Protein AF-A0A437CUP5-F1 (afdb_monomer_lite)

pLDDT: mean 94.71, std 4.57, range [59.94, 98.62]

Radius of gyration: 18.78 Å; chains: 1; bounding box: 40×33×49 Å

Foldseek 3Di:
DLQVLLVVLQVAALVVSLVVCCVPDVDSVVSNVSSCQFQPPDPHRRDHDGPCVVVVVVLLLLLCLLCVVPQPVLQPQQVPPDRSVCSVVCSVVGDNPPRDGDPLPVDVVNVVVVSVVVCVVVVHDSVNSVVRD

Structure (mmCIF, N/CA/C/O backbone):
data_AF-A0A437CUP5-F1
#
_entry.id   AF-A0A437CUP5-F1
#
loop_
_atom_site.group_PDB
_atom_site.id
_atom_site.type_symbol
_atom_site.label_atom_id
_atom_site.label_alt_id
_atom_site.label_comp_id
_atom_site.label_asym_id
_atom_site.label_entity_id
_atom_site.label_seq_id
_atom_site.pdbx_PDB_ins_code
_atom_site.Cartn_x
_atom_site.Cartn_y
_atom_site.Cartn_z
_atom_site.occupancy
_atom_site.B_iso_or_equiv
_atom_site.auth_seq_id
_atom_site.auth_comp_id
_atom_site.auth_asym_id
_atom_site.auth_atom_id
_atom_site.pdbx_PDB_model_num
ATOM 1 N N . MET A 1 1 ? 6.326 6.613 -2.983 1.00 91.00 1 MET A N 1
ATOM 2 C CA . MET A 1 1 ? 7.009 6.083 -4.189 1.00 91.00 1 MET A CA 1
ATOM 3 C C . MET A 1 1 ? 6.567 4.684 -4.616 1.00 91.00 1 MET A C 1
ATOM 5 O O . MET A 1 1 ? 6.396 4.484 -5.814 1.00 91.00 1 MET A O 1
ATOM 9 N N . LEU A 1 2 ? 6.359 3.721 -3.707 1.00 95.12 2 LEU A N 1
ATOM 10 C CA . LEU A 1 2 ? 6.013 2.338 -4.092 1.00 95.12 2 LEU A CA 1
ATOM 11 C C . LEU A 1 2 ? 4.669 2.215 -4.836 1.00 95.12 2 LEU A C 1
ATOM 13 O O . LEU A 1 2 ? 4.623 1.584 -5.887 1.00 95.12 2 LEU A O 1
ATOM 17 N N . TYR A 1 3 ? 3.612 2.890 -4.363 1.00 95.69 3 TYR A N 1
ATOM 18 C CA . TYR A 1 3 ? 2.301 2.886 -5.033 1.00 95.69 3 TYR A CA 1
ATOM 19 C C . TYR A 1 3 ? 2.390 3.404 -6.474 1.00 95.69 3 TYR A C 1
ATOM 21 O O . TYR A 1 3 ? 2.001 2.707 -7.411 1.00 95.69 3 TYR A O 1
ATOM 29 N N . TYR A 1 4 ? 3.006 4.576 -6.660 1.00 96.44 4 TYR A N 1
ATOM 30 C CA . TYR A 1 4 ? 3.275 5.152 -7.981 1.00 96.44 4 TYR A CA 1
ATOM 31 C C . TYR A 1 4 ? 4.066 4.193 -8.881 1.00 96.44 4 TYR A C 1
ATOM 33 O O . TYR A 1 4 ? 3.702 3.983 -10.034 1.00 96.44 4 TYR A O 1
ATOM 41 N N . THR A 1 5 ? 5.120 3.570 -8.345 1.00 97.75 5 THR A N 1
ATOM 42 C CA . THR A 1 5 ? 5.975 2.654 -9.112 1.00 97.75 5 THR A CA 1
ATOM 43 C C . THR A 1 5 ? 5.181 1.473 -9.659 1.00 97.75 5 THR A C 1
ATOM 45 O O . THR A 1 5 ? 5.299 1.152 -10.837 1.00 97.75 5 THR A O 1
ATOM 48 N N . VAL A 1 6 ? 4.357 0.836 -8.823 1.00 97.38 6 VAL A N 1
ATOM 49 C CA . VAL A 1 6 ? 3.529 -0.304 -9.242 1.00 97.38 6 VAL A CA 1
ATOM 50 C C . VAL A 1 6 ? 2.494 0.119 -10.283 1.00 97.38 6 VAL A C 1
ATOM 52 O O . VAL A 1 6 ? 2.320 -0.580 -11.281 1.00 97.38 6 VAL A O 1
ATOM 55 N N . TYR A 1 7 ? 1.868 1.286 -10.105 1.00 97.38 7 TYR A N 1
ATOM 56 C CA . TYR A 1 7 ? 0.942 1.831 -11.096 1.00 97.38 7 TYR A CA 1
ATOM 57 C C . TYR A 1 7 ? 1.635 2.045 -12.449 1.00 97.38 7 TYR A C 1
ATOM 59 O O . TYR A 1 7 ? 1.174 1.527 -13.464 1.00 97.38 7 TYR A O 1
ATOM 67 N N . GLN A 1 8 ? 2.789 2.716 -12.486 1.00 97.94 8 GLN A N 1
ATOM 68 C CA . GLN A 1 8 ? 3.508 2.928 -13.746 1.00 97.94 8 GLN A CA 1
ATOM 69 C C . GLN A 1 8 ? 4.044 1.630 -14.353 1.00 97.94 8 GLN A C 1
ATOM 71 O O . GLN A 1 8 ? 4.007 1.459 -15.570 1.00 97.94 8 GLN A O 1
ATOM 76 N N . ALA A 1 9 ? 4.479 0.672 -13.530 1.00 97.94 9 ALA A N 1
ATOM 77 C CA . ALA A 1 9 ? 4.908 -0.640 -14.005 1.00 97.94 9 ALA A CA 1
ATOM 78 C C . ALA A 1 9 ? 3.809 -1.341 -14.821 1.00 97.94 9 ALA A C 1
ATOM 80 O O . ALA A 1 9 ? 4.113 -1.970 -15.837 1.00 97.94 9 ALA A O 1
ATOM 81 N N . SER A 1 10 ? 2.536 -1.186 -14.434 1.00 97.38 10 SER A N 1
ATOM 82 C CA . SER A 1 10 ? 1.405 -1.765 -15.175 1.00 97.38 10 SER A CA 1
ATOM 83 C C . SER A 1 10 ? 1.232 -1.200 -16.592 1.00 97.38 10 SER A C 1
ATOM 85 O O . SER A 1 10 ? 0.642 -1.870 -17.431 1.00 97.38 10 SER A O 1
ATOM 87 N N . HIS A 1 11 ? 1.843 -0.050 -16.896 1.00 97.94 11 HIS A N 1
ATOM 88 C CA . HIS A 1 11 ? 1.745 0.642 -18.187 1.00 97.94 11 HIS A CA 1
ATOM 89 C C . HIS A 1 11 ? 3.072 0.689 -18.968 1.00 97.94 11 HIS A C 1
ATOM 91 O O . HIS A 1 11 ? 3.113 1.174 -20.098 1.00 97.94 11 HIS A O 1
ATOM 97 N N . MET A 1 12 ? 4.183 0.220 -18.389 1.00 98.19 12 MET A N 1
ATOM 98 C CA . MET A 1 12 ? 5.527 0.432 -18.940 1.00 98.19 12 MET A CA 1
ATOM 99 C C . MET A 1 12 ? 6.387 -0.828 -18.886 1.00 98.19 12 MET A C 1
ATOM 101 O O . MET A 1 12 ? 6.286 -1.612 -17.953 1.00 98.19 12 MET A O 1
ATOM 105 N N . SER A 1 13 ? 7.318 -0.980 -19.829 1.00 98.50 13 SER A N 1
ATOM 106 C CA . SER A 1 13 ? 8.435 -1.936 -19.722 1.00 98.50 13 SER A CA 1
ATOM 107 C C . SER A 1 13 ? 9.336 -1.622 -18.516 1.00 98.50 13 SER A C 1
ATOM 109 O O . SER A 1 13 ? 9.403 -0.461 -18.104 1.00 98.50 13 SER A O 1
ATOM 111 N N . PHE A 1 14 ? 10.141 -2.580 -18.056 1.00 98.50 14 PHE A N 1
ATOM 112 C CA . PHE A 1 14 ? 11.150 -2.375 -17.007 1.00 98.50 14 PHE A CA 1
ATOM 113 C C . PHE A 1 14 ? 12.097 -1.202 -17.303 1.00 98.50 14 PHE A C 1
ATOM 115 O O . PHE A 1 14 ? 12.282 -0.330 -16.459 1.00 98.50 14 PHE A O 1
ATOM 122 N N . VAL A 1 15 ? 12.665 -1.129 -18.513 1.00 98.25 15 VAL A N 1
ATOM 123 C CA . VAL A 1 15 ? 13.630 -0.073 -18.882 1.00 98.25 15 VAL A CA 1
ATOM 124 C C . VAL A 1 15 ? 12.976 1.309 -18.871 1.00 98.25 15 VAL A C 1
ATOM 126 O O . VAL A 1 15 ? 13.553 2.265 -18.349 1.00 98.25 15 VAL A O 1
ATOM 129 N N . LYS A 1 16 ? 11.761 1.424 -19.425 1.00 98.62 16 LYS A N 1
ATOM 130 C CA . LYS A 1 16 ? 10.981 2.673 -19.376 1.00 98.62 16 LYS A CA 1
ATOM 131 C C . LYS A 1 16 ? 10.677 3.079 -17.933 1.00 98.62 16 LYS A C 1
ATOM 133 O O . LYS A 1 16 ? 10.912 4.232 -17.599 1.00 98.62 16 LYS A O 1
ATOM 138 N N . LEU A 1 17 ? 10.251 2.142 -17.083 1.00 98.56 17 LEU A N 1
ATOM 139 C CA . LEU A 1 17 ? 10.001 2.398 -15.663 1.00 98.56 17 LEU A CA 1
ATOM 140 C C . LEU A 1 17 ? 11.270 2.873 -14.937 1.00 98.56 17 LEU A C 1
ATOM 142 O O . LEU A 1 17 ? 11.232 3.875 -14.234 1.00 98.56 17 LEU A O 1
ATOM 146 N N . PHE A 1 18 ? 12.414 2.221 -15.151 1.00 98.62 18 PHE A N 1
ATOM 147 C CA . PHE A 1 18 ? 13.687 2.610 -14.532 1.00 98.62 18 PHE A CA 1
ATOM 148 C C . PHE A 1 18 ? 14.100 4.047 -14.886 1.00 98.62 18 PHE A C 1
ATOM 150 O O . PHE A 1 18 ? 14.572 4.806 -14.033 1.00 98.62 18 PHE A O 1
ATOM 157 N N . ARG A 1 19 ? 13.899 4.439 -16.150 1.00 98.50 19 ARG A N 1
ATOM 158 C CA . ARG A 1 19 ? 14.124 5.816 -16.606 1.00 98.50 19 ARG A CA 1
ATOM 159 C C . ARG A 1 19 ? 13.101 6.775 -15.998 1.00 98.50 19 ARG A C 1
ATOM 161 O O . ARG A 1 19 ? 13.501 7.824 -15.505 1.00 98.50 19 ARG A O 1
ATOM 168 N N . ASP A 1 20 ? 11.822 6.394 -15.979 1.00 98.31 20 ASP A N 1
ATOM 169 C CA . ASP A 1 20 ? 10.722 7.184 -15.414 1.00 98.31 20 ASP A CA 1
ATOM 170 C C . ASP A 1 20 ? 10.979 7.559 -13.955 1.00 98.31 20 ASP A C 1
ATOM 172 O O . ASP A 1 20 ? 10.921 8.737 -13.602 1.00 98.31 20 ASP A O 1
ATOM 176 N N . LEU A 1 21 ? 11.354 6.571 -13.134 1.00 98.25 21 LEU A N 1
ATOM 177 C CA . LEU A 1 21 ? 11.653 6.761 -11.716 1.00 98.25 21 LEU A CA 1
ATOM 178 C C . LEU A 1 21 ? 12.865 7.667 -11.472 1.00 98.25 21 LEU A C 1
ATOM 180 O O . LEU A 1 21 ? 12.983 8.222 -10.381 1.00 98.25 21 LEU A O 1
ATOM 184 N N . GLY A 1 22 ? 13.737 7.863 -12.469 1.00 98.00 22 GLY A N 1
ATOM 185 C CA . GLY A 1 22 ? 14.894 8.764 -12.397 1.00 98.00 22 GLY A CA 1
ATOM 186 C C . GLY A 1 22 ? 14.533 10.213 -12.079 1.00 98.00 22 GLY A C 1
ATOM 187 O O . GLY A 1 22 ? 15.357 10.943 -11.539 1.00 98.00 22 GLY A O 1
ATOM 188 N N . ARG A 1 23 ? 13.284 10.623 -12.333 1.00 96.94 23 ARG A N 1
ATOM 189 C CA . ARG A 1 23 ? 12.798 11.958 -11.959 1.00 96.94 23 ARG A CA 1
ATOM 190 C C . ARG A 1 23 ? 12.605 12.140 -10.444 1.00 96.94 23 ARG A C 1
ATOM 192 O O . ARG A 1 23 ? 12.561 13.270 -9.977 1.00 96.94 23 ARG A O 1
ATOM 199 N N . PHE A 1 24 ? 12.487 11.045 -9.688 1.00 97.38 24 PHE A N 1
ATOM 200 C CA . PHE A 1 24 ? 12.217 11.058 -8.243 1.00 97.38 24 PHE A CA 1
ATOM 201 C C . PHE A 1 24 ? 13.317 10.389 -7.413 1.00 97.38 24 PHE A C 1
ATOM 203 O O . PHE A 1 24 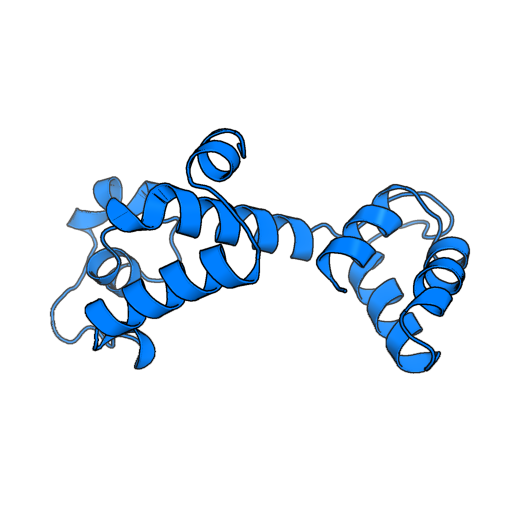? 13.559 10.785 -6.277 1.00 97.38 24 PHE A O 1
ATOM 210 N N . VAL A 1 25 ? 13.971 9.362 -7.958 1.00 97.31 25 VAL A N 1
ATOM 211 C CA . VAL A 1 25 ? 14.973 8.546 -7.264 1.00 97.31 25 VAL A CA 1
ATOM 212 C C . VAL A 1 25 ? 16.264 8.600 -8.071 1.00 97.31 25 VAL A C 1
ATOM 214 O O . VAL A 1 25 ? 16.370 7.980 -9.123 1.00 97.31 25 VAL A O 1
ATOM 217 N N . GLN A 1 26 ? 17.244 9.368 -7.598 1.00 97.19 26 GLN A N 1
ATOM 218 C CA . GLN A 1 26 ? 18.489 9.585 -8.343 1.00 97.19 26 GLN A CA 1
ATOM 219 C C . GLN A 1 26 ? 19.397 8.350 -8.311 1.00 97.19 26 GLN A C 1
ATOM 221 O O . GLN A 1 26 ? 19.910 7.928 -9.353 1.00 97.19 26 GLN A O 1
ATOM 226 N N . ASP A 1 27 ? 19.526 7.722 -7.139 1.00 98.19 27 ASP A N 1
ATOM 227 C CA . ASP A 1 27 ? 20.349 6.528 -6.957 1.00 98.19 27 ASP A CA 1
ATOM 228 C C . ASP A 1 27 ? 19.852 5.368 -7.848 1.00 98.19 27 ASP A C 1
ATOM 230 O O . ASP A 1 27 ? 18.693 4.942 -7.736 1.00 98.19 27 ASP A O 1
ATOM 234 N N . PRO A 1 28 ? 20.685 4.861 -8.774 1.00 98.06 28 PRO A N 1
ATOM 235 C CA . PRO A 1 28 ? 20.281 3.802 -9.690 1.00 98.06 28 PRO A CA 1
ATOM 236 C C . PRO A 1 28 ? 20.012 2.464 -8.989 1.00 98.06 28 PRO A C 1
ATOM 238 O O . PRO A 1 28 ? 19.154 1.721 -9.462 1.00 98.06 28 PRO A O 1
ATOM 241 N N . ASN A 1 29 ? 20.667 2.164 -7.863 1.00 98.44 29 ASN A N 1
ATOM 242 C CA . ASN A 1 29 ? 20.453 0.903 -7.144 1.00 98.44 29 ASN A CA 1
ATOM 243 C C . ASN A 1 29 ? 19.065 0.868 -6.489 1.00 98.44 29 ASN A C 1
ATOM 245 O O . ASN A 1 29 ? 18.293 -0.063 -6.699 1.00 98.44 29 ASN A O 1
ATOM 249 N N . THR A 1 30 ? 18.677 1.950 -5.817 1.00 98.12 30 THR A N 1
ATOM 250 C CA . THR A 1 30 ? 17.332 2.102 -5.245 1.00 98.12 30 THR A CA 1
ATOM 251 C C . THR A 1 30 ? 16.249 2.038 -6.331 1.00 98.12 30 THR A C 1
ATOM 253 O O . THR A 1 30 ? 15.201 1.411 -6.150 1.00 98.12 30 THR A O 1
ATOM 256 N N . ARG A 1 31 ? 16.489 2.652 -7.501 1.00 97.88 31 ARG A N 1
ATOM 257 C CA . ARG A 1 31 ? 15.571 2.545 -8.651 1.00 97.88 31 ARG A CA 1
ATOM 258 C C . ARG A 1 31 ? 15.432 1.124 -9.163 1.00 97.88 31 ARG A C 1
ATOM 260 O O . ARG A 1 31 ? 14.320 0.711 -9.500 1.00 97.88 31 ARG A O 1
ATOM 267 N N . TRP A 1 32 ? 16.546 0.408 -9.257 1.00 98.31 32 TRP A N 1
ATOM 268 C CA . TRP A 1 32 ? 16.556 -0.988 -9.659 1.00 98.31 32 TRP A CA 1
ATOM 269 C C . TRP A 1 32 ? 15.691 -1.823 -8.713 1.00 98.31 32 TRP A C 1
ATOM 271 O O . TRP A 1 32 ? 14.786 -2.513 -9.183 1.00 98.31 32 TRP A O 1
ATOM 281 N N . ASP A 1 33 ? 15.866 -1.666 -7.399 1.00 98.25 33 ASP A N 1
ATOM 282 C CA . ASP A 1 33 ? 15.079 -2.380 -6.388 1.00 98.25 33 ASP A CA 1
ATOM 283 C C . ASP A 1 33 ? 13.576 -2.115 -6.524 1.00 98.25 33 ASP A C 1
ATOM 285 O O . ASP A 1 33 ? 12.756 -3.036 -6.447 1.00 98.25 33 ASP A O 1
ATOM 289 N N . TYR A 1 34 ? 13.193 -0.864 -6.789 1.00 98.00 34 TYR A N 1
ATOM 290 C CA . TYR A 1 34 ? 11.798 -0.493 -7.026 1.00 98.00 34 TYR A CA 1
ATOM 291 C C . TYR A 1 34 ? 11.238 -1.146 -8.295 1.00 98.00 34 TYR A C 1
ATOM 293 O O . TYR A 1 34 ? 10.129 -1.689 -8.269 1.00 98.00 34 TYR A O 1
ATOM 301 N N . CYS A 1 35 ? 12.006 -1.153 -9.387 1.00 98.06 35 CYS A N 1
ATOM 302 C CA . CYS A 1 35 ? 11.602 -1.795 -10.636 1.00 98.06 35 CYS A CA 1
ATOM 303 C C . CYS A 1 35 ? 11.458 -3.310 -10.465 1.00 98.06 35 CYS A C 1
ATOM 305 O O . CYS A 1 35 ? 10.428 -3.866 -10.840 1.00 98.06 35 CYS A O 1
ATOM 307 N N . VAL A 1 36 ? 12.438 -3.977 -9.845 1.00 97.50 36 VAL A N 1
ATOM 308 C CA . VAL A 1 36 ? 12.395 -5.421 -9.573 1.00 97.50 36 VAL A CA 1
ATOM 309 C C . VAL A 1 36 ? 11.202 -5.766 -8.691 1.00 97.50 36 VAL A C 1
ATOM 311 O O . VAL A 1 36 ? 10.438 -6.673 -9.021 1.00 97.50 36 VAL A O 1
ATOM 314 N N . ARG A 1 37 ? 10.969 -5.019 -7.607 1.00 97.50 37 ARG A N 1
ATOM 315 C CA . ARG A 1 37 ? 9.810 -5.229 -6.730 1.00 97.50 37 ARG A CA 1
ATOM 316 C C . ARG A 1 37 ? 8.486 -5.159 -7.494 1.00 97.50 37 ARG A C 1
ATOM 318 O O . ARG A 1 37 ? 7.621 -6.002 -7.257 1.00 97.50 37 ARG A O 1
ATOM 325 N N . ALA A 1 38 ? 8.334 -4.180 -8.385 1.00 97.69 38 ALA A N 1
ATOM 326 C CA . ALA A 1 38 ? 7.107 -3.966 -9.148 1.00 97.69 38 ALA A CA 1
ATOM 327 C C . ALA A 1 38 ? 6.957 -4.907 -10.356 1.00 97.69 38 ALA A C 1
ATOM 329 O O . ALA A 1 38 ? 5.833 -5.158 -10.784 1.00 97.69 38 ALA A O 1
ATOM 330 N N . LYS A 1 39 ? 8.057 -5.431 -10.911 1.00 97.62 39 LYS A N 1
ATOM 331 C CA . LYS A 1 39 ? 8.061 -6.276 -12.119 1.00 97.62 39 LYS A CA 1
ATOM 332 C C . LYS A 1 39 ? 8.271 -7.771 -11.866 1.00 97.62 39 LYS A C 1
ATOM 334 O O . LYS A 1 39 ? 8.078 -8.562 -12.785 1.00 97.62 39 LYS A O 1
ATOM 339 N N . ARG A 1 40 ? 8.640 -8.178 -10.648 1.00 96.75 40 ARG A N 1
ATOM 340 C CA . ARG A 1 40 ? 8.891 -9.590 -10.313 1.00 96.75 40 ARG A CA 1
ATOM 341 C C . ARG A 1 40 ? 7.704 -10.494 -10.649 1.00 96.75 40 ARG A C 1
ATOM 343 O O . ARG A 1 40 ? 6.550 -10.105 -10.486 1.00 96.75 40 ARG A O 1
ATOM 350 N N . GLY A 1 41 ? 8.012 -11.720 -11.062 1.00 94.88 41 GLY A N 1
ATOM 351 C CA . GLY A 1 41 ? 7.016 -12.733 -11.417 1.00 94.88 41 GLY A CA 1
ATOM 352 C C . GLY A 1 41 ? 6.431 -12.592 -12.827 1.00 94.88 41 GLY A C 1
ATOM 353 O O . GLY A 1 41 ? 5.635 -13.437 -13.216 1.00 94.88 41 GLY A O 1
AT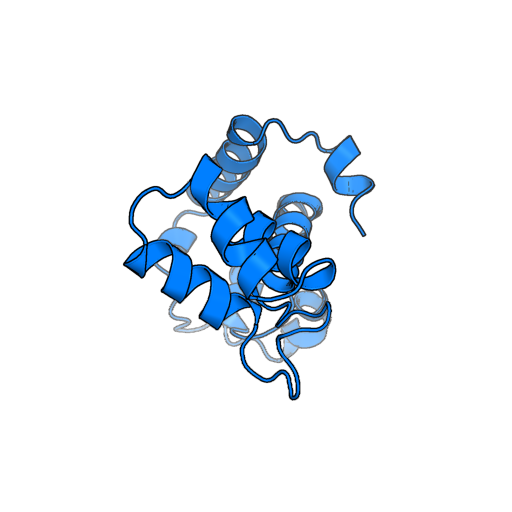OM 354 N N . GLN A 1 42 ? 6.819 -11.572 -13.600 1.00 95.62 42 GLN A N 1
ATOM 355 C CA . GLN A 1 42 ? 6.474 -11.481 -15.022 1.00 95.62 42 GLN A CA 1
ATOM 356 C C . GLN A 1 42 ? 7.401 -12.338 -15.878 1.00 95.62 42 GLN A C 1
ATOM 358 O O . GLN A 1 42 ? 8.609 -12.366 -15.648 1.00 95.62 42 GLN A O 1
ATOM 363 N N . THR A 1 43 ? 6.830 -12.975 -16.899 1.00 95.62 43 THR A N 1
ATOM 364 C CA . THR A 1 43 ? 7.576 -13.761 -17.888 1.00 95.62 43 THR A CA 1
ATOM 365 C C . THR A 1 43 ? 8.412 -12.875 -18.809 1.00 95.62 43 THR A C 1
ATOM 367 O O . THR A 1 43 ? 9.575 -13.180 -19.050 1.00 95.62 43 THR A O 1
ATOM 370 N N . ASP A 1 44 ? 7.846 -11.761 -19.282 1.00 97.25 44 ASP A N 1
ATOM 371 C CA . ASP A 1 44 ? 8.545 -10.770 -20.101 1.00 97.25 44 ASP A CA 1
ATOM 372 C C . ASP A 1 44 ? 8.378 -9.372 -19.497 1.00 97.25 44 ASP A C 1
ATOM 374 O O . ASP A 1 44 ? 7.297 -8.782 -19.504 1.00 97.25 44 ASP A O 1
ATOM 378 N N . THR A 1 45 ? 9.473 -8.826 -18.973 1.00 97.25 45 THR A N 1
ATOM 379 C CA . THR A 1 45 ? 9.488 -7.497 -18.350 1.00 97.25 45 THR A CA 1
ATOM 380 C C . THR A 1 45 ? 9.643 -6.354 -19.361 1.00 97.25 45 THR A C 1
ATOM 382 O O . THR A 1 45 ? 9.560 -5.183 -18.973 1.00 97.25 45 THR A O 1
ATOM 385 N N . ALA A 1 46 ? 9.824 -6.653 -20.653 1.00 97.38 46 ALA A N 1
ATOM 386 C CA . ALA A 1 46 ? 9.735 -5.665 -21.724 1.00 97.38 46 ALA A CA 1
ATOM 387 C C . ALA A 1 46 ? 8.284 -5.223 -21.984 1.00 97.38 46 ALA A C 1
ATOM 389 O O . ALA A 1 46 ? 8.070 -4.119 -22.488 1.00 97.38 46 ALA A O 1
ATOM 390 N N . GLN A 1 47 ? 7.291 -6.023 -21.583 1.00 97.44 47 GLN A N 1
ATOM 391 C CA . GLN A 1 47 ? 5.876 -5.671 -21.690 1.00 97.44 47 GLN A CA 1
ATOM 392 C C . GLN A 1 47 ? 5.358 -4.896 -20.462 1.00 97.44 47 GLN A C 1
ATOM 394 O O . GLN A 1 47 ? 5.952 -4.943 -19.372 1.00 97.44 47 GLN A O 1
ATOM 399 N N . PRO A 1 48 ? 4.245 -4.152 -20.609 1.00 97.50 48 PRO A N 1
ATOM 400 C CA . PRO A 1 48 ? 3.473 -3.649 -19.477 1.00 97.50 48 PRO A CA 1
ATOM 401 C C . PRO A 1 48 ? 2.983 -4.784 -18.566 1.00 97.50 48 PRO A C 1
ATOM 403 O O . PRO A 1 48 ? 2.684 -5.884 -19.021 1.00 97.50 48 PRO A O 1
ATOM 406 N N . GLY A 1 49 ? 2.905 -4.506 -17.265 1.00 96.38 49 GLY A N 1
ATOM 407 C CA . GLY A 1 49 ? 2.474 -5.475 -16.255 1.00 96.38 49 GLY A CA 1
ATOM 408 C C . GLY A 1 49 ? 3.096 -5.182 -14.896 1.00 96.38 49 GLY A C 1
ATOM 409 O O . GLY A 1 49 ? 4.172 -4.586 -14.816 1.00 96.38 49 GLY A O 1
ATOM 410 N N . CYS A 1 50 ? 2.466 -5.595 -13.798 1.00 97.12 50 CYS A N 1
ATOM 411 C CA . CYS A 1 50 ? 3.042 -5.397 -12.467 1.00 97.12 50 CYS A CA 1
ATOM 412 C C . CYS A 1 50 ? 2.673 -6.509 -11.486 1.00 97.12 50 CYS A C 1
ATOM 414 O O . CYS A 1 50 ? 1.649 -7.172 -11.619 1.00 97.12 50 CYS A O 1
ATOM 416 N N . PHE A 1 51 ? 3.504 -6.665 -10.462 1.00 96.81 51 PHE A N 1
ATOM 417 C CA . PHE A 1 51 ? 3.135 -7.336 -9.230 1.00 96.81 51 PHE A CA 1
ATOM 418 C C . PHE A 1 51 ? 2.422 -6.325 -8.320 1.00 96.81 51 PHE A C 1
ATOM 420 O O . PHE A 1 51 ? 3.061 -5.548 -7.609 1.00 96.81 51 PHE A O 1
ATOM 427 N N . SER A 1 52 ? 1.087 -6.318 -8.353 1.00 94.25 52 SER A N 1
ATOM 428 C CA . SER A 1 52 ? 0.225 -5.250 -7.815 1.00 94.25 52 SER A CA 1
ATOM 429 C C . SER A 1 52 ? 0.107 -5.187 -6.285 1.00 94.25 52 SER A C 1
ATOM 431 O O . SER A 1 52 ? -0.747 -4.483 -5.753 1.00 94.25 52 SER A O 1
ATOM 433 N N . LYS A 1 53 ? 0.979 -5.877 -5.540 1.00 94.62 53 LYS A N 1
ATOM 434 C CA . LYS A 1 53 ? 0.862 -6.020 -4.080 1.00 94.62 53 LYS A CA 1
ATOM 435 C C . LYS A 1 53 ? 0.822 -4.682 -3.338 1.00 94.62 53 LYS A C 1
ATOM 437 O O . LYS A 1 53 ? 0.026 -4.540 -2.420 1.00 94.62 53 LYS A O 1
ATOM 442 N N . ASP A 1 54 ? 1.635 -3.700 -3.729 1.00 95.62 54 ASP A N 1
ATOM 443 C CA . ASP A 1 54 ? 1.614 -2.390 -3.062 1.00 95.62 54 ASP A CA 1
ATOM 444 C C . ASP A 1 54 ? 0.314 -1.614 -3.355 1.00 95.62 54 ASP A C 1
ATOM 446 O O . ASP A 1 54 ? -0.160 -0.892 -2.486 1.00 95.62 54 ASP A O 1
ATOM 450 N N . GLN A 1 55 ? -0.309 -1.804 -4.525 1.00 95.06 55 GLN A N 1
ATOM 451 C CA . GLN A 1 55 ? -1.625 -1.222 -4.830 1.00 95.06 55 GLN A CA 1
ATOM 452 C C . GLN A 1 55 ? -2.736 -1.866 -3.989 1.00 95.06 55 GLN A C 1
ATOM 454 O O . GLN A 1 55 ? -3.590 -1.157 -3.472 1.00 95.06 55 GLN A O 1
ATOM 459 N N . VAL A 1 56 ? -2.673 -3.182 -3.754 1.00 94.12 56 VAL A N 1
ATOM 460 C CA . VAL A 1 56 ? -3.609 -3.877 -2.848 1.00 94.12 56 VAL A CA 1
ATOM 461 C C . VAL A 1 56 ? -3.478 -3.373 -1.403 1.00 94.12 56 VAL A C 1
ATOM 463 O O . VAL A 1 56 ? -4.480 -3.211 -0.714 1.00 94.12 56 VAL A O 1
ATOM 466 N N . TYR A 1 57 ? -2.261 -3.077 -0.930 1.00 94.25 57 TYR A N 1
ATOM 467 C CA . TYR A 1 57 ? -2.085 -2.460 0.393 1.00 94.25 57 TYR A CA 1
ATOM 468 C C . TYR A 1 57 ? -2.640 -1.037 0.462 1.00 94.25 57 TYR A C 1
ATOM 470 O O . TYR A 1 57 ? -3.219 -0.678 1.486 1.00 94.25 57 TYR A O 1
ATOM 478 N N . LEU A 1 58 ? -2.469 -0.235 -0.595 1.00 94.75 58 LEU A N 1
ATOM 479 C CA . LEU A 1 58 ? -3.053 1.104 -0.660 1.00 94.75 58 LEU A CA 1
ATOM 480 C C . LEU A 1 58 ? -4.579 1.034 -0.563 1.00 94.75 58 LEU A C 1
ATOM 482 O O . LEU A 1 58 ? -5.159 1.710 0.280 1.00 94.75 58 LEU A O 1
ATOM 486 N N . ASP A 1 59 ? -5.196 0.172 -1.370 1.00 93.38 59 ASP A N 1
ATOM 487 C CA . ASP A 1 59 ? -6.636 -0.084 -1.343 1.00 93.38 59 ASP A CA 1
ATOM 488 C C . ASP A 1 59 ? -7.118 -0.472 0.065 1.00 93.38 59 ASP A C 1
ATOM 490 O O . ASP A 1 59 ? -8.016 0.156 0.625 1.00 93.38 59 ASP A O 1
ATOM 494 N N . GLY A 1 60 ? -6.439 -1.431 0.702 1.00 93.38 60 GLY A N 1
ATOM 495 C CA . GLY A 1 60 ? -6.755 -1.850 2.067 1.00 93.38 60 GLY A CA 1
ATOM 496 C C . GLY A 1 60 ? -6.661 -0.713 3.092 1.00 93.38 60 GLY A C 1
ATOM 497 O O . GLY A 1 60 ? -7.548 -0.571 3.930 1.00 93.38 60 GLY A O 1
ATOM 498 N N . VAL A 1 61 ? -5.625 0.131 3.026 1.00 94.25 61 VAL A N 1
ATOM 499 C CA . VAL A 1 61 ? -5.497 1.288 3.930 1.00 94.25 61 VAL A CA 1
ATOM 500 C C . VAL A 1 61 ? -6.622 2.294 3.700 1.00 94.25 61 VAL A C 1
ATOM 502 O O . VAL A 1 61 ? -7.208 2.764 4.673 1.00 94.25 61 VAL A O 1
ATOM 505 N N . LEU A 1 62 ? -6.965 2.600 2.446 1.00 95.62 62 LEU A N 1
ATOM 506 C CA . LEU A 1 62 ? -8.061 3.520 2.128 1.00 95.62 62 LEU A CA 1
ATOM 507 C C . LEU A 1 62 ? -9.404 2.989 2.642 1.00 95.62 62 LEU A C 1
ATOM 509 O O . LEU A 1 62 ? -10.176 3.754 3.217 1.00 95.62 62 LEU A O 1
ATOM 513 N N . LYS A 1 63 ? -9.645 1.676 2.550 1.00 95.06 63 LYS A N 1
ATOM 514 C CA . LYS A 1 63 ? -10.821 1.025 3.146 1.00 95.06 63 LYS A CA 1
ATOM 515 C C . LYS A 1 63 ? -10.845 1.134 4.666 1.00 95.06 63 LYS A C 1
ATOM 517 O O . LYS A 1 63 ? -11.874 1.499 5.229 1.00 95.06 63 LYS A O 1
ATOM 522 N N . ILE A 1 64 ? -9.719 0.892 5.339 1.00 95.31 64 ILE A N 1
ATOM 523 C CA . ILE A 1 64 ? -9.628 1.079 6.794 1.00 95.31 64 ILE A CA 1
ATOM 524 C C . ILE A 1 64 ? -9.930 2.532 7.176 1.00 95.31 64 ILE A C 1
ATOM 526 O O . ILE A 1 64 ? -10.692 2.755 8.110 1.00 95.31 64 ILE A O 1
ATOM 530 N N . LEU A 1 65 ? -9.399 3.521 6.448 1.00 96.75 65 LEU A N 1
ATOM 531 C CA . LEU A 1 65 ? -9.702 4.934 6.701 1.00 96.75 65 LEU A CA 1
ATOM 532 C C . LEU A 1 65 ? -11.179 5.253 6.449 1.00 96.75 65 LEU A C 1
ATOM 534 O O . LEU A 1 65 ? -11.798 5.924 7.271 1.00 96.75 65 LEU A O 1
ATOM 538 N N . ARG A 1 66 ? -11.766 4.743 5.362 1.00 95.88 66 ARG A N 1
ATOM 539 C CA . ARG A 1 66 ? -13.187 4.922 5.025 1.00 95.88 66 ARG A CA 1
ATOM 540 C C . ARG A 1 66 ? -14.111 4.390 6.121 1.00 95.88 66 ARG A C 1
ATOM 542 O O . ARG A 1 66 ? -15.107 5.030 6.446 1.00 95.88 66 ARG A O 1
ATOM 549 N N . TYR A 1 67 ? -13.800 3.221 6.674 1.00 95.38 67 TYR A N 1
ATOM 550 C CA . TYR A 1 67 ? -14.652 2.529 7.645 1.00 95.38 67 TYR A CA 1
ATOM 551 C C . TYR A 1 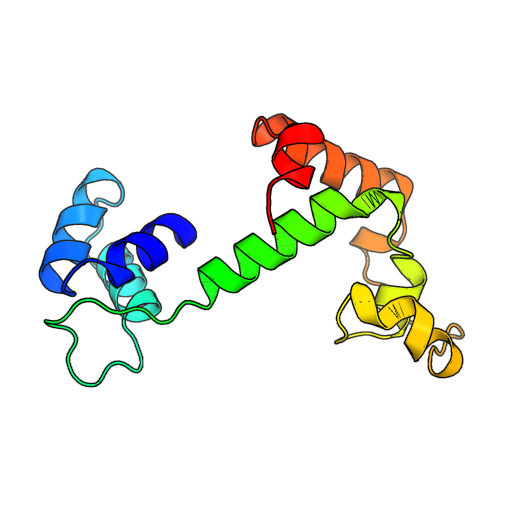67 ? -14.174 2.665 9.097 1.00 95.38 67 TYR A C 1
ATOM 553 O O . TYR A 1 67 ? -14.728 2.004 9.972 1.00 95.38 67 TYR A O 1
ATOM 561 N N . ARG A 1 68 ? -13.186 3.525 9.377 1.00 95.38 68 ARG A N 1
ATOM 562 C CA . ARG A 1 68 ? -12.520 3.660 10.688 1.00 95.38 68 ARG A CA 1
ATOM 563 C C . ARG A 1 68 ? -13.476 3.794 11.877 1.00 95.38 68 ARG A C 1
ATOM 565 O O . ARG A 1 68 ? -13.223 3.193 12.911 1.00 95.38 68 ARG A O 1
ATOM 572 N N . ASP A 1 69 ? -14.597 4.495 11.709 1.00 94.31 69 ASP A N 1
ATOM 573 C CA . ASP A 1 69 ? -15.578 4.727 12.782 1.00 94.31 69 ASP A CA 1
ATOM 574 C C . ASP A 1 69 ? -16.545 3.546 12.990 1.00 94.31 69 ASP A C 1
ATOM 576 O O . ASP A 1 69 ? -17.328 3.526 13.936 1.00 94.31 69 ASP A O 1
ATOM 580 N N . ARG A 1 70 ? -16.519 2.556 12.091 1.00 93.81 70 ARG A N 1
ATOM 581 C CA . ARG A 1 70 ? -17.370 1.355 12.125 1.00 93.81 70 ARG A CA 1
ATOM 582 C C . ARG A 1 70 ? -16.596 0.089 12.481 1.00 93.81 70 ARG A C 1
ATOM 584 O O . ARG A 1 70 ? -17.203 -0.901 12.877 1.00 93.81 70 ARG A O 1
ATOM 591 N N . ILE A 1 71 ? -15.275 0.096 12.321 1.00 95.31 71 ILE A N 1
ATOM 592 C CA . ILE A 1 71 ? -14.440 -1.078 12.572 1.00 95.31 71 ILE A CA 1
ATOM 593 C C . ILE A 1 71 ? -14.283 -1.288 14.080 1.00 95.31 71 ILE A C 1
ATOM 595 O O . ILE A 1 71 ? -13.749 -0.443 14.796 1.00 95.31 71 ILE A O 1
ATOM 599 N N . ASN A 1 72 ? -14.660 -2.474 14.562 1.00 94.12 72 ASN A N 1
ATOM 600 C CA . ASN A 1 72 ? -14.302 -2.920 15.905 1.00 94.12 72 ASN A CA 1
ATOM 601 C C . ASN A 1 72 ? -12.841 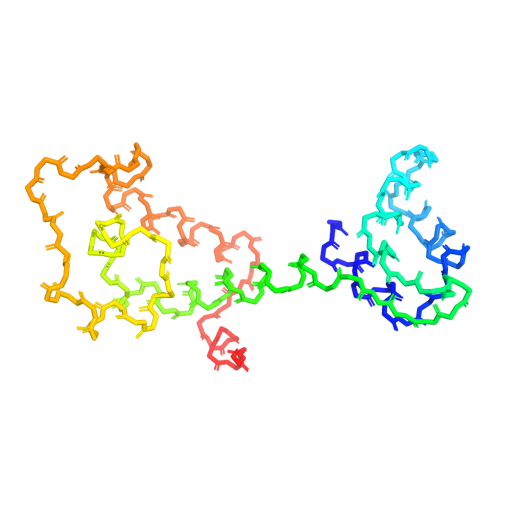-3.399 15.915 1.00 94.12 72 ASN A C 1
ATOM 603 O O . ASN A 1 72 ? -12.555 -4.589 15.773 1.00 94.12 72 ASN A O 1
ATOM 607 N N . PHE A 1 73 ? -11.907 -2.456 16.044 1.00 94.56 73 PHE A N 1
ATOM 608 C CA . PHE A 1 73 ? -10.476 -2.752 16.021 1.00 94.56 73 PHE A CA 1
ATOM 609 C C . PHE A 1 73 ? -10.018 -3.723 17.127 1.00 94.56 73 PHE A C 1
ATOM 611 O O . PHE A 1 73 ? -9.200 -4.588 16.814 1.00 94.56 73 PHE A O 1
ATOM 618 N N . PRO A 1 74 ? -10.520 -3.668 18.381 1.00 92.12 74 PRO A N 1
ATOM 619 C CA . PRO A 1 74 ? -10.183 -4.677 19.389 1.00 92.12 74 PRO A CA 1
ATOM 620 C C . PRO A 1 74 ? -10.530 -6.101 18.950 1.00 92.12 74 PRO A C 1
ATOM 622 O O . PRO A 1 74 ? -9.702 -7.005 19.062 1.00 92.12 74 PRO A O 1
ATOM 625 N N . LEU A 1 75 ? -11.728 -6.292 18.391 1.00 93.38 75 LEU A N 1
ATOM 626 C CA . LEU A 1 75 ? -12.160 -7.591 17.883 1.00 93.38 75 LEU A CA 1
ATOM 627 C C . LEU A 1 75 ? -11.337 -8.020 16.661 1.00 93.38 75 LEU A C 1
ATOM 629 O O . LEU A 1 75 ? -10.921 -9.172 16.577 1.00 93.38 75 LEU A O 1
ATOM 633 N N . LEU A 1 76 ? -11.037 -7.087 15.752 1.00 94.44 76 LEU A N 1
ATOM 634 C CA . LEU A 1 76 ? -10.151 -7.331 14.612 1.00 94.44 76 LEU A CA 1
ATOM 635 C C . LEU A 1 76 ? -8.757 -7.796 15.067 1.00 94.44 76 LEU A C 1
ATOM 637 O O . LEU A 1 76 ? -8.223 -8.755 14.514 1.00 94.44 76 LEU A O 1
ATOM 641 N N . MET A 1 77 ? -8.179 -7.169 16.099 1.00 93.19 77 MET A N 1
ATOM 642 C CA . MET A 1 77 ? -6.882 -7.584 16.644 1.00 93.19 77 MET A CA 1
ATOM 643 C C . MET A 1 77 ? -6.938 -8.973 17.288 1.00 93.19 77 MET A C 1
ATOM 645 O O . MET A 1 77 ? -5.995 -9.743 17.122 1.00 93.19 77 MET A O 1
ATOM 649 N N . ALA A 1 78 ? -8.029 -9.309 17.984 1.00 92.44 78 ALA A N 1
ATOM 650 C CA . ALA A 1 78 ? -8.206 -10.624 18.599 1.00 92.44 78 ALA A CA 1
ATOM 651 C C . ALA A 1 78 ? -8.375 -11.749 17.561 1.00 92.44 78 ALA A C 1
ATOM 653 O O . ALA A 1 78 ? -7.895 -12.860 17.772 1.00 92.44 78 ALA A O 1
ATOM 654 N N . LEU A 1 79 ? -9.022 -11.459 16.428 1.00 92.75 79 LEU A N 1
ATOM 655 C CA . LEU A 1 79 ? -9.193 -12.401 15.315 1.00 92.75 79 LEU A CA 1
ATOM 656 C C . LEU A 1 79 ? -7.917 -12.578 14.471 1.00 92.75 79 LEU A C 1
ATOM 658 O O . LEU A 1 79 ? -7.733 -13.609 13.822 1.00 92.75 79 LEU A O 1
ATOM 662 N N . GLY A 1 80 ? -7.016 -11.593 14.476 1.00 90.81 80 GLY A N 1
ATOM 663 C CA . GLY A 1 80 ? -5.718 -11.677 13.813 1.00 90.81 80 GLY A CA 1
ATOM 664 C C . GLY A 1 80 ? -5.789 -11.464 12.297 1.00 90.81 80 GLY A C 1
ATOM 665 O O . GLY A 1 80 ? -6.144 -10.388 11.826 1.00 90.81 80 GLY A O 1
ATOM 666 N N . LYS A 1 81 ? -5.357 -12.456 11.503 1.00 90.56 81 LYS A N 1
ATOM 667 C CA . LYS A 1 81 ? -5.182 -12.325 10.039 1.00 90.56 81 LYS A CA 1
ATOM 668 C C . LYS A 1 81 ? -6.498 -12.517 9.274 1.00 90.56 81 LYS A C 1
ATOM 670 O O . LYS A 1 81 ? -6.634 -13.475 8.515 1.00 90.56 81 LYS A O 1
ATOM 675 N N . VAL A 1 82 ? -7.443 -11.604 9.465 1.00 94.19 82 VAL A N 1
ATOM 676 C CA . VAL A 1 82 ? -8.753 -11.603 8.791 1.00 94.19 82 VAL A CA 1
ATOM 677 C C . VAL A 1 82 ? -9.049 -10.233 8.170 1.00 94.19 82 VAL A C 1
ATOM 679 O O . VAL A 1 82 ? -8.436 -9.238 8.559 1.00 94.19 82 VAL A O 1
ATOM 682 N N . SER A 1 83 ? -9.967 -10.168 7.197 1.00 92.88 83 SER A N 1
ATOM 683 C CA . SER A 1 83 ? -10.473 -8.881 6.690 1.00 92.88 83 SER A CA 1
ATOM 684 C C . SER A 1 83 ? -11.310 -8.187 7.768 1.00 92.88 83 SER A C 1
ATOM 686 O O . SER A 1 83 ? -12.004 -8.856 8.536 1.00 92.88 83 SER A O 1
ATOM 688 N N . PHE A 1 84 ? -11.302 -6.850 7.802 1.00 93.31 84 PHE A N 1
ATOM 689 C CA . PHE A 1 84 ? -12.189 -6.099 8.698 1.00 93.31 84 PHE A CA 1
ATOM 690 C C . PHE A 1 84 ? -13.674 -6.340 8.371 1.00 93.31 84 PHE A C 1
ATOM 692 O O . PHE A 1 84 ? -14.520 -6.244 9.254 1.00 93.31 84 PHE A O 1
ATOM 699 N N . GLU A 1 85 ? -13.982 -6.701 7.124 1.00 93.81 85 GLU A N 1
ATOM 700 C CA . GLU A 1 85 ? -15.334 -7.018 6.646 1.00 93.81 85 GLU A CA 1
ATOM 701 C C . GLU A 1 85 ? -15.870 -8.327 7.245 1.00 93.81 85 GLU A C 1
ATOM 703 O O . GLU A 1 85 ? -17.076 -8.504 7.396 1.00 93.81 85 GLU A O 1
ATOM 708 N N . ASP A 1 86 ? -14.975 -9.242 7.626 1.00 94.88 86 ASP A N 1
ATOM 709 C CA . ASP A 1 86 ? -15.325 -10.535 8.213 1.00 94.88 86 ASP A CA 1
ATOM 710 C C . ASP A 1 86 ? -15.476 -10.487 9.740 1.00 94.88 86 ASP A C 1
ATOM 712 O O . ASP A 1 86 ? -15.896 -11.474 10.347 1.00 94.88 86 ASP A O 1
ATOM 716 N N . VAL A 1 87 ? -15.136 -9.363 10.381 1.00 94.50 87 VAL A N 1
ATOM 717 C CA . VAL A 1 87 ? -15.034 -9.250 11.846 1.00 94.50 87 VAL A CA 1
ATOM 718 C C . VAL A 1 87 ? -16.330 -9.643 12.549 1.00 94.50 87 VAL A C 1
ATOM 720 O O . VAL A 1 87 ? -16.299 -10.422 13.502 1.00 94.50 87 VAL A O 1
ATOM 723 N N . ASP A 1 88 ? -17.477 -9.160 12.071 1.00 92.19 88 ASP A N 1
ATOM 724 C CA . ASP A 1 88 ? -18.758 -9.468 12.710 1.00 92.19 88 ASP A CA 1
ATOM 725 C C . ASP A 1 88 ? -19.177 -10.926 12.499 1.00 92.19 88 ASP A C 1
ATOM 727 O O . ASP A 1 88 ? -19.650 -11.572 13.436 1.00 92.19 88 ASP A O 1
ATOM 731 N N . ARG A 1 89 ? -18.920 -11.488 11.311 1.00 95.31 89 ARG A N 1
ATOM 732 C CA . ARG A 1 89 ? -19.190 -12.903 11.007 1.00 95.31 89 ARG A CA 1
ATOM 733 C C . ARG A 1 89 ? -18.328 -13.840 11.854 1.00 95.31 89 ARG A C 1
ATOM 735 O O . ARG A 1 89 ? -18.792 -14.898 12.271 1.00 95.31 89 ARG A O 1
ATOM 742 N N . LEU A 1 90 ? -17.074 -13.464 12.099 1.00 95.69 90 LEU A N 1
ATOM 743 C CA . LEU A 1 90 ? -16.097 -14.278 12.821 1.00 95.69 90 LEU A CA 1
ATOM 744 C C . LEU A 1 90 ? -16.086 -14.025 14.330 1.00 95.69 90 LEU A C 1
ATOM 746 O O . LEU A 1 90 ? -15.345 -14.706 15.032 1.00 95.69 90 LEU A O 1
ATOM 750 N N . ARG A 1 91 ? -16.913 -13.111 14.856 1.00 94.50 91 ARG A N 1
ATOM 751 C CA . ARG A 1 91 ? -16.940 -12.750 16.285 1.00 94.50 91 ARG A CA 1
ATOM 752 C C . ARG A 1 91 ? -17.018 -13.963 17.218 1.00 94.50 91 ARG A C 1
ATOM 754 O O . ARG A 1 91 ? -16.393 -13.954 18.271 1.00 94.50 91 ARG A O 1
ATOM 761 N N . VAL A 1 92 ? -17.738 -15.013 16.820 1.00 94.31 92 VAL A N 1
ATOM 762 C CA . VAL A 1 92 ? -17.891 -16.259 17.598 1.00 94.31 92 VAL A CA 1
ATOM 763 C C . VAL A 1 92 ? -16.590 -17.053 17.770 1.00 94.31 92 VAL A C 1
ATOM 765 O O . VAL A 1 92 ? -16.507 -17.900 18.652 1.00 94.31 92 VAL A O 1
ATOM 768 N N . LEU A 1 93 ? -15.583 -16.796 16.934 1.00 93.38 93 LEU A N 1
ATOM 769 C CA . LEU A 1 93 ? -14.262 -17.425 16.993 1.00 93.38 93 LEU A CA 1
ATOM 770 C C . LEU A 1 93 ? -13.249 -16.593 17.790 1.00 93.38 93 LEU A C 1
ATOM 772 O O . LEU A 1 93 ? -12.129 -17.052 18.015 1.00 93.38 93 LEU A O 1
ATOM 776 N N . ALA A 1 94 ? -13.602 -15.366 18.182 1.00 91.88 94 ALA A N 1
ATOM 777 C CA . ALA A 1 94 ? -12.678 -14.465 18.849 1.00 91.88 94 ALA A CA 1
ATOM 778 C C . ALA A 1 94 ? -12.408 -14.911 20.290 1.00 91.88 94 ALA A C 1
ATOM 780 O O . ALA A 1 94 ? -13.323 -15.046 21.100 1.00 91.88 94 ALA A 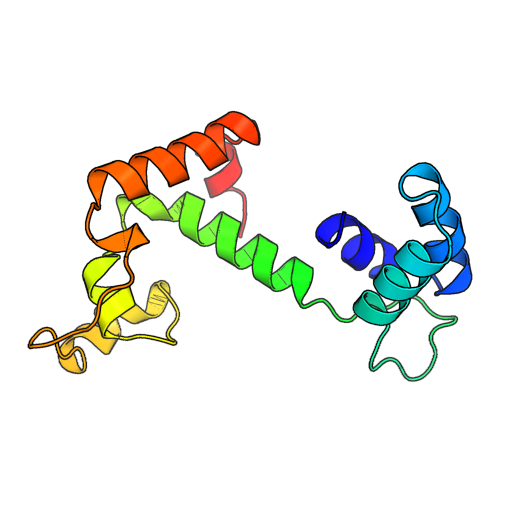O 1
ATOM 781 N N . GLN A 1 95 ? -11.128 -15.074 20.621 1.00 89.88 95 GLN A N 1
ATOM 782 C CA . GLN A 1 95 ? -10.672 -15.280 21.992 1.00 89.88 95 GLN A CA 1
ATOM 783 C C . GLN A 1 95 ? -10.197 -13.942 22.557 1.00 89.88 95 GLN A C 1
ATOM 785 O O . GLN A 1 95 ? -9.140 -13.432 22.180 1.00 89.88 95 GLN A O 1
ATOM 790 N N . MET A 1 96 ? -11.014 -13.352 23.431 1.00 87.00 96 MET A N 1
ATOM 791 C CA . MET A 1 96 ? -10.709 -12.060 24.054 1.00 87.00 96 MET A CA 1
ATOM 792 C C . MET A 1 96 ? -9.807 -12.213 25.286 1.00 87.00 96 MET A C 1
ATOM 794 O O . MET A 1 96 ? -9.011 -11.320 25.579 1.00 87.00 96 MET A O 1
ATOM 798 N N . ASP A 1 97 ? -9.881 -13.356 25.971 1.00 86.56 97 ASP A N 1
ATOM 799 C CA . ASP A 1 97 ? -9.079 -13.636 27.161 1.00 86.56 97 ASP A CA 1
ATOM 800 C C . ASP A 1 97 ? -7.605 -13.846 26.801 1.00 86.56 97 ASP A C 1
ATOM 802 O O . ASP A 1 97 ? -7.271 -14.584 25.874 1.00 86.56 97 ASP A O 1
ATOM 806 N N . ASN A 1 98 ? -6.704 -13.194 27.544 1.00 82.81 98 ASN A N 1
ATOM 807 C CA . ASN A 1 98 ? -5.250 -13.226 27.320 1.00 82.81 98 ASN A CA 1
ATOM 808 C C . ASN A 1 98 ? -4.804 -12.840 25.895 1.00 82.81 98 ASN A C 1
ATOM 810 O O . ASN A 1 98 ? -3.682 -13.159 25.484 1.00 82.81 98 ASN A O 1
ATOM 814 N N . SER A 1 99 ? -5.650 -12.128 25.145 1.00 82.44 99 SER A N 1
ATOM 815 C CA . SER A 1 99 ? -5.308 -11.682 23.801 1.00 82.44 99 SER A CA 1
ATOM 816 C C . SER A 1 99 ? -4.170 -10.663 23.850 1.00 82.44 99 SER A C 1
ATOM 818 O O . SER A 1 99 ? -4.237 -9.636 24.532 1.00 82.44 99 SER A O 1
ATOM 820 N N . ARG A 1 100 ? -3.085 -10.949 23.124 1.00 84.88 100 ARG A N 1
ATOM 821 C CA . ARG A 1 100 ? -1.941 -10.039 23.012 1.00 84.88 100 ARG A CA 1
ATOM 822 C C . ARG A 1 100 ? -2.244 -8.980 21.963 1.00 84.88 100 ARG A C 1
ATOM 824 O O . ARG A 1 100 ? -1.934 -9.157 20.787 1.00 84.88 100 ARG A O 1
ATOM 831 N N . ILE A 1 101 ? -2.826 -7.870 22.402 1.00 86.19 101 ILE A N 1
ATOM 832 C CA . ILE A 1 101 ? -3.064 -6.725 21.525 1.00 86.19 101 ILE A CA 1
ATOM 833 C C . ILE A 1 101 ? -1.745 -6.004 21.190 1.00 86.19 101 ILE A C 1
ATOM 835 O O . ILE A 1 101 ? -0.881 -5.853 22.063 1.00 86.19 101 ILE A O 1
ATOM 839 N N . PRO A 1 102 ? -1.558 -5.538 19.942 1.00 89.81 102 PRO A N 1
ATOM 840 C CA . PRO A 1 102 ? -0.400 -4.729 19.583 1.00 89.81 102 PRO A CA 1
ATOM 841 C C . PRO A 1 102 ? -0.307 -3.451 20.421 1.00 89.81 102 PRO A C 1
ATOM 843 O O . PRO A 1 102 ? -1.320 -2.823 20.720 1.00 89.81 102 PRO A O 1
ATOM 846 N N . HIS A 1 103 ? 0.917 -3.014 20.734 1.00 91.50 103 HIS A N 1
ATOM 847 C CA . HIS A 1 103 ? 1.158 -1.834 21.575 1.00 91.50 103 HIS A CA 1
ATOM 848 C C . HIS A 1 103 ? 0.450 -0.569 21.064 1.00 91.50 103 HIS A C 1
ATOM 850 O O . HIS A 1 103 ? -0.121 0.183 21.844 1.00 91.50 103 HIS A O 1
ATOM 856 N N . PHE A 1 104 ? 0.425 -0.349 19.745 1.00 91.06 104 PHE A N 1
ATOM 857 C CA . PHE A 1 104 ? -0.247 0.816 19.157 1.00 91.06 104 PHE A CA 1
ATOM 858 C C . PHE A 1 104 ? -1.774 0.812 19.346 1.00 91.06 104 PHE A C 1
ATOM 860 O O . PHE A 1 104 ? -2.393 1.852 19.164 1.00 91.06 104 PHE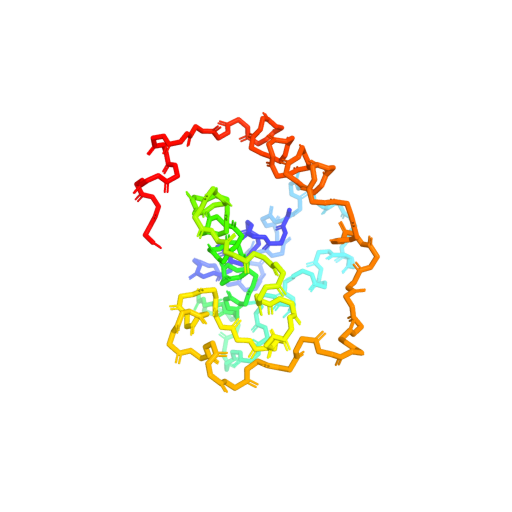 A O 1
ATOM 867 N N . MET A 1 105 ? -2.365 -0.339 19.682 1.00 91.94 105 MET A N 1
ATOM 868 C CA . MET A 1 105 ? -3.805 -0.531 19.859 1.00 91.94 105 MET A CA 1
ATOM 869 C C . MET A 1 105 ? -4.219 -0.570 21.342 1.00 91.94 105 MET A C 1
ATOM 871 O O . MET A 1 105 ? -5.399 -0.701 21.654 1.00 91.94 105 MET A O 1
ATOM 875 N N . GLN A 1 106 ? -3.264 -0.441 22.272 1.00 91.19 106 GLN A N 1
ATOM 876 C CA . GLN A 1 106 ? -3.558 -0.340 23.708 1.00 91.19 106 GLN A CA 1
ATOM 877 C C . GLN A 1 106 ? -4.337 0.938 24.047 1.00 91.19 106 GLN A C 1
ATOM 879 O O . GLN A 1 106 ? -5.163 0.930 24.954 1.00 91.19 106 GLN A O 1
ATOM 884 N N . ASP A 1 107 ? -4.105 2.012 23.289 1.00 95.00 107 ASP A N 1
ATOM 885 C CA . ASP A 1 107 ? -4.827 3.278 23.390 1.00 95.00 107 ASP A CA 1
ATOM 886 C C . ASP A 1 107 ? -5.619 3.524 22.099 1.00 95.00 107 ASP A C 1
ATOM 888 O O . ASP A 1 107 ? -5.076 3.944 21.073 1.00 95.00 107 ASP A O 1
ATOM 892 N N . GLN A 1 108 ? -6.920 3.229 22.149 1.00 94.12 108 GLN A N 1
ATOM 893 C CA . GLN A 1 108 ? -7.805 3.358 20.988 1.00 94.12 108 GLN A CA 1
ATOM 894 C C . GLN A 1 108 ? -8.034 4.818 20.594 1.00 94.12 108 GLN A C 1
ATOM 896 O O . GLN A 1 108 ? -8.177 5.105 19.407 1.00 94.12 108 GLN A O 1
ATOM 901 N N . GLY A 1 109 ? -8.040 5.735 21.569 1.00 96.25 109 GLY A N 1
ATOM 902 C CA . GLY A 1 109 ? -8.198 7.165 21.313 1.00 96.25 109 GLY A CA 1
ATOM 903 C C . GLY A 1 109 ? -7.007 7.693 20.525 1.00 96.25 109 GLY A C 1
ATOM 904 O O . GLY A 1 109 ? -7.170 8.258 19.445 1.00 96.25 109 GLY A O 1
ATOM 905 N N . LYS A 1 110 ? -5.794 7.376 20.985 1.00 96.94 110 LYS A N 1
ATOM 906 C CA . LYS A 1 110 ? -4.561 7.715 20.271 1.00 96.94 110 LYS A CA 1
ATOM 907 C C . LYS A 1 110 ? -4.482 7.058 18.895 1.00 96.94 110 LYS A C 1
ATOM 909 O O . LYS A 1 110 ? -4.001 7.684 17.951 1.00 96.94 110 LYS A O 1
ATOM 914 N N . TYR A 1 111 ? -4.932 5.810 18.754 1.00 96.06 111 TYR A N 1
ATOM 915 C CA . TYR A 1 111 ? -4.982 5.150 17.449 1.00 96.06 111 TYR A CA 1
ATOM 916 C C . TYR A 1 111 ? -5.939 5.869 16.487 1.00 96.06 111 TYR A C 1
ATOM 918 O O . TYR A 1 111 ? -5.550 6.163 15.356 1.00 96.06 111 TYR A O 1
ATOM 926 N N . ALA A 1 112 ? -7.138 6.240 16.945 1.00 96.88 112 ALA A N 1
ATOM 927 C CA . ALA A 1 112 ? -8.090 7.023 16.160 1.00 96.88 112 ALA A CA 1
ATOM 928 C C . ALA A 1 112 ? -7.513 8.392 15.754 1.00 96.88 112 ALA A C 1
ATOM 930 O O . ALA A 1 112 ? -7.615 8.779 14.591 1.00 96.88 112 ALA A O 1
ATOM 931 N N . GLU A 1 113 ? -6.814 9.084 16.659 1.00 97.25 113 GLU A N 1
ATOM 932 C CA . GLU A 1 113 ? -6.091 10.322 16.336 1.00 97.25 113 GLU A CA 1
ATOM 933 C C . GLU A 1 113 ? -5.038 10.113 15.239 1.00 97.25 113 GLU A C 1
ATOM 935 O O . GLU A 1 113 ? -4.897 10.962 14.355 1.00 97.25 113 GLU A O 1
ATOM 940 N N . GLN A 1 114 ? -4.312 8.985 15.245 1.00 96.94 114 GLN A N 1
ATOM 941 C CA . GLN A 1 114 ? -3.373 8.668 14.165 1.00 96.94 114 GLN A CA 1
ATOM 942 C C . GLN A 1 114 ? -4.090 8.455 12.827 1.00 96.94 114 GLN A C 1
ATOM 944 O O . GLN A 1 114 ? -3.601 8.941 11.808 1.00 96.94 114 GLN A O 1
ATOM 949 N N . LEU A 1 115 ? -5.242 7.773 12.806 1.00 97.06 115 LEU A N 1
ATOM 950 C CA . LEU A 1 115 ? -6.029 7.597 11.579 1.00 97.06 115 LEU A CA 1
ATOM 951 C C . LEU A 1 115 ? -6.512 8.946 11.032 1.00 97.06 115 LEU A C 1
ATOM 953 O O . LEU A 1 115 ? -6.327 9.229 9.847 1.00 97.06 115 LEU A O 1
ATOM 957 N N . THR A 1 116 ? -7.031 9.816 11.900 1.00 97.12 116 THR A N 1
ATOM 958 C CA . THR A 1 116 ? -7.417 11.189 11.541 1.00 97.12 116 THR A CA 1
ATOM 959 C C . THR A 1 116 ? -6.226 11.975 11.001 1.00 97.12 116 THR A C 1
ATOM 961 O O . THR A 1 116 ? -6.324 12.628 9.966 1.00 97.12 116 THR A O 1
ATOM 964 N N . LYS A 1 117 ? -5.057 11.865 11.639 1.00 97.69 117 LYS A N 1
ATOM 965 C CA . LYS A 1 117 ? -3.833 12.516 11.164 1.00 97.69 117 LYS A CA 1
ATOM 966 C C . LYS A 1 117 ? -3.427 12.038 9.769 1.00 97.69 117 LYS A C 1
ATOM 968 O O . LYS A 1 117 ? -3.001 12.863 8.962 1.00 97.69 117 LYS A O 1
ATOM 973 N N . ILE A 1 118 ? -3.548 10.741 9.469 1.00 97.00 118 ILE A N 1
ATOM 974 C CA . ILE A 1 118 ? -3.254 10.199 8.132 1.00 97.00 118 ILE A CA 1
ATOM 975 C C . ILE A 1 118 ? -4.170 10.844 7.089 1.00 97.00 118 ILE A C 1
ATOM 977 O O . ILE A 1 118 ? -3.672 11.281 6.052 1.00 97.00 118 ILE A O 1
ATOM 981 N N . ILE A 1 119 ? -5.470 10.947 7.372 1.00 96.88 119 ILE A N 1
ATOM 982 C CA . ILE A 1 119 ? -6.449 11.601 6.492 1.00 96.88 119 ILE A CA 1
ATOM 983 C C . ILE A 1 119 ? -6.045 13.055 6.235 1.00 96.88 119 ILE A C 1
ATOM 985 O O . ILE A 1 119 ? -5.862 13.443 5.082 1.00 96.88 119 ILE A O 1
ATOM 989 N N . THR A 1 120 ? -5.792 13.824 7.297 1.00 97.38 120 THR A N 1
ATOM 990 C CA . THR A 1 120 ? -5.428 15.245 7.198 1.00 97.38 120 THR A CA 1
ATOM 991 C C . THR A 1 120 ? -4.138 15.468 6.409 1.00 97.38 120 THR A C 1
ATOM 993 O O . THR A 1 120 ? -4.091 16.325 5.530 1.00 97.38 120 THR A O 1
ATOM 996 N N . VAL A 1 121 ? -3.079 14.698 6.683 1.00 97.62 121 VAL A N 1
ATOM 997 C CA . VAL A 1 121 ? -1.777 14.856 6.005 1.00 97.62 121 VAL A CA 1
ATOM 998 C C . VAL A 1 121 ? -1.864 14.504 4.520 1.00 97.62 121 VAL A C 1
ATOM 1000 O O . VAL A 1 121 ? -1.186 15.129 3.706 1.00 97.62 121 VAL A O 1
ATOM 1003 N N . ASN A 1 122 ? -2.702 13.529 4.162 1.00 94.69 122 ASN A N 1
ATOM 1004 C CA . ASN A 1 122 ? -2.925 13.143 2.770 1.00 94.69 122 ASN A CA 1
ATOM 1005 C C . ASN A 1 122 ? -4.034 13.960 2.090 1.00 94.69 122 ASN A C 1
ATOM 1007 O O . ASN A 1 122 ? -4.346 13.676 0.939 1.00 94.69 122 ASN A O 1
ATOM 1011 N N . GLN A 1 123 ? -4.593 14.967 2.776 1.00 96.44 123 GLN A N 1
ATOM 1012 C CA . GLN A 1 123 ? -5.653 15.843 2.265 1.00 96.44 123 GLN A CA 1
ATOM 1013 C C . GLN A 1 123 ? -6.869 15.062 1.754 1.00 96.44 123 GLN A C 1
ATOM 1015 O O . GLN A 1 123 ? -7.480 15.437 0.762 1.00 96.44 123 GLN A O 1
ATOM 1020 N N . LEU A 1 124 ? -7.199 13.962 2.431 1.00 95.62 124 LEU A N 1
ATOM 1021 C CA . LEU A 1 124 ? -8.355 13.141 2.097 1.00 95.62 124 LEU A CA 1
ATOM 1022 C C . LEU A 1 124 ? -9.592 13.673 2.821 1.00 95.62 124 LEU A C 1
ATOM 1024 O O . LEU A 1 124 ? -9.526 14.065 3.986 1.00 95.62 124 LEU A O 1
ATOM 1028 N N . SER A 1 125 ? -10.733 13.633 2.147 1.00 95.06 125 SER A N 1
ATOM 1029 C CA . SER A 1 125 ? -12.050 13.879 2.729 1.00 95.06 125 SER A CA 1
ATOM 1030 C C . SER A 1 125 ? -12.851 12.585 2.868 1.00 95.06 125 SER A C 1
ATOM 1032 O O . SER A 1 125 ? -12.625 11.599 2.162 1.00 95.06 125 SER A O 1
ATOM 1034 N N . ASP A 1 126 ? -13.841 12.588 3.761 1.00 94.38 126 ASP A N 1
ATOM 1035 C CA . ASP A 1 126 ? -14.755 11.450 3.895 1.00 94.38 126 ASP A CA 1
ATOM 1036 C C . ASP A 1 126 ? -15.586 11.215 2.628 1.00 94.38 126 ASP A C 1
ATOM 1038 O O . ASP A 1 126 ? -15.931 10.073 2.329 1.00 94.38 126 ASP A O 1
ATOM 1042 N N . GLU A 1 127 ? -15.881 12.263 1.855 1.00 94.25 127 GLU A N 1
ATOM 1043 C CA . GLU A 1 127 ? -16.573 12.120 0.571 1.00 94.25 127 GLU A CA 1
ATOM 1044 C C . GLU A 1 127 ? -15.693 11.417 -0.466 1.00 94.25 127 GLU A C 1
ATOM 1046 O O . GLU A 1 127 ? -16.143 10.459 -1.092 1.00 94.25 127 GLU A O 1
ATOM 1051 N N . GLU A 1 128 ? -14.415 11.788 -0.585 1.00 93.56 128 GLU A N 1
ATOM 1052 C CA . GLU A 1 128 ? -13.475 11.076 -1.462 1.00 93.56 128 GLU A CA 1
ATOM 1053 C C . GLU A 1 128 ? -13.317 9.615 -1.037 1.00 93.56 128 GLU A C 1
ATOM 1055 O O . GLU A 1 128 ? -13.425 8.714 -1.870 1.00 93.56 128 GLU A O 1
ATOM 1060 N N . LEU A 1 129 ? -13.156 9.354 0.263 1.00 94.06 129 LEU A N 1
ATOM 1061 C CA . LEU A 1 129 ? -13.064 7.991 0.787 1.00 94.06 129 LEU A CA 1
ATOM 1062 C C . LEU A 1 129 ? -14.308 7.154 0.465 1.00 94.06 129 LEU A C 1
ATOM 1064 O O . LEU A 1 129 ? -14.175 5.964 0.196 1.00 94.06 129 LEU A O 1
ATOM 1068 N N . LYS A 1 130 ? -15.511 7.744 0.431 1.00 91.94 130 LYS A N 1
ATOM 1069 C CA . LYS A 1 130 ? -16.740 7.030 0.035 1.00 91.94 130 LYS A CA 1
ATOM 1070 C C . LYS A 1 130 ? -16.772 6.654 -1.446 1.00 91.94 130 LYS A C 1
ATOM 1072 O O . LYS A 1 130 ? -17.422 5.665 -1.785 1.00 91.94 130 LYS A O 1
ATOM 1077 N N . THR A 1 131 ? -16.104 7.421 -2.308 1.00 89.31 131 THR A N 1
ATOM 1078 C CA . THR A 1 131 ? -16.022 7.127 -3.752 1.00 89.31 131 THR A CA 1
ATOM 1079 C C . THR A 1 131 ? -15.011 6.029 -4.087 1.00 89.31 131 THR A C 1
ATOM 1081 O O . THR A 1 131 ? -15.096 5.423 -5.153 1.00 89.31 131 THR A O 1
ATOM 1084 N N . ILE A 1 132 ? -14.078 5.748 -3.175 1.00 79.31 132 ILE A N 1
ATOM 1085 C CA . ILE A 1 132 ? -13.051 4.717 -3.333 1.00 79.31 132 ILE A CA 1
ATOM 1086 C C . ILE A 1 132 ? -13.657 3.345 -2.989 1.00 79.31 132 ILE A C 1
ATOM 1088 O O . ILE A 1 132 ? -14.153 3.149 -1.880 1.00 79.31 132 ILE A O 1
ATOM 1092 N N . ILE A 1 133 ? -13.642 2.432 -3.970 1.00 59.94 133 ILE A N 1
ATOM 1093 C CA . ILE A 1 133 ? -14.315 1.112 -4.010 1.00 59.94 133 ILE A CA 1
ATOM 1094 C C . ILE A 1 133 ? -13.839 0.173 -2.900 1.00 59.94 133 ILE A C 1
ATOM 1096 O O . ILE A 1 133 ? -12.693 -0.313 -2.989 1.00 59.94 133 ILE A O 1
#

Secondary structure (DSSP, 8-state):
-HHHHHHHHTTS-HHHHHHHHTTT---HHHHHHHHHHHHTT-S-TTSS---THHHHHHHHHHHHHHHTTT--HHHHHHH-SS-GGGHHHHGGG---TT----GGGS-HHHHHHHHHHHHHHTT--HHHHHH--

InterPro domains:
  IPR012548 Microtubule-associated tyrosine carboxypeptidase [PF08014] (12-120)
  IPR012548 Microtubule-associated tyrosine carboxypeptidase [PTHR31817] (1-133)
  IPR012548 Microtubule-associated tyrosine carboxypeptidase [SM01154] (1-125)

Organism: Oryzias javanicus (NCBI:txid123683)

Sequence (133 aa):
MLYYTVYQASHMSFVKLFRDLGRFVQDPNTRWDYCVRAKRGQTDTAQPGCFSKDQVYLDGVLKILRYRDRINFPLLMALGKVSFEDVDRLRVLAQMDNSRIPHFMQDQGKYAEQLTKIITVNQLSDEELKTII